Protein AF-A0AAP5MBE0-F1 (afdb_monomer_lite)

Radius of gyration: 11.66 Å; chains: 1; bounding box: 34×23×23 Å

Foldseek 3Di:
DDPPVPFPFAWDAPVPQDAQAWKWKAAPVRDIFIWGFHDDDPQWTWTAGPVRDIDIDGVVGRRRMIIGHGDD

Sequence (72 aa):
MIEFNTLKGESVSQHELRGGVTYRVQFLNGFEMLVKFTGFQGSRYNFLTEAGREFSIADTSIQYLKFYKIAS

Structure (mmCIF, N/CA/C/O backbone):
data_AF-A0AAP5MBE0-F1
#
_entry.id   AF-A0AAP5MBE0-F1
#
loop_
_atom_site.group_PDB
_atom_site.id
_atom_site.type_symbol
_atom_site.label_atom_id
_atom_site.label_alt_id
_atom_site.label_comp_id
_atom_site.label_asym_id
_atom_site.label_entity_id
_atom_site.label_seq_id
_atom_site.pdbx_PDB_ins_code
_atom_site.Cartn_x
_atom_site.Cartn_y
_atom_site.Cartn_z
_atom_site.occupancy
_atom_site.B_iso_or_equiv
_atom_site.auth_seq_id
_atom_site.auth_comp_id
_atom_site.auth_asym_id
_atom_site.auth_atom_id
_atom_site.pdbx_P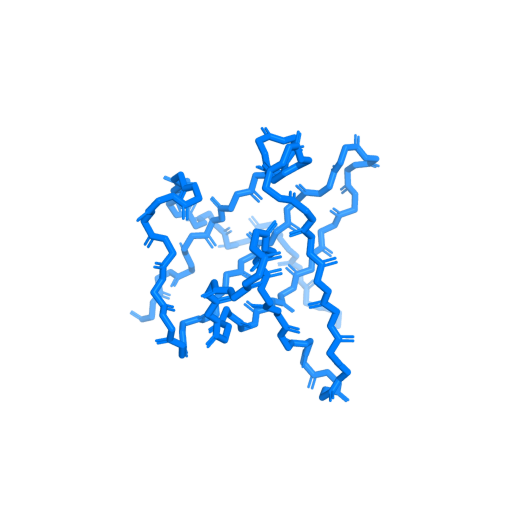DB_model_num
ATOM 1 N N . MET A 1 1 ? -20.574 -14.454 1.704 1.00 42.22 1 MET A N 1
ATOM 2 C CA . MET A 1 1 ? -19.870 -14.151 0.443 1.00 42.22 1 MET A CA 1
ATOM 3 C C . MET A 1 1 ? -20.087 -12.666 0.211 1.00 42.22 1 MET A C 1
ATOM 5 O O . MET A 1 1 ? -21.225 -12.283 -0.003 1.00 42.22 1 MET A O 1
ATOM 9 N N . ILE A 1 2 ? -19.080 -11.823 0.448 1.00 45.22 2 ILE A N 1
ATOM 10 C CA . ILE A 1 2 ? -19.225 -10.376 0.233 1.00 45.22 2 ILE A CA 1
ATOM 11 C C . ILE A 1 2 ? -19.072 -10.155 -1.271 1.00 45.22 2 ILE A C 1
ATOM 13 O O . ILE A 1 2 ? -18.044 -10.508 -1.845 1.00 45.22 2 ILE A O 1
ATOM 17 N N . GLU A 1 3 ? -20.120 -9.656 -1.919 1.00 42.62 3 GLU A N 1
ATOM 18 C CA . GLU A 1 3 ? -20.079 -9.307 -3.334 1.00 42.62 3 GLU A CA 1
ATOM 19 C C . GLU A 1 3 ? -19.176 -8.081 -3.514 1.00 42.62 3 GLU A C 1
ATOM 21 O O . GLU A 1 3 ? -19.531 -6.964 -3.151 1.00 42.62 3 GLU A O 1
ATOM 26 N N . PHE A 1 4 ? -17.992 -8.276 -4.096 1.00 49.00 4 PHE A N 1
ATOM 27 C CA . PHE A 1 4 ? -17.037 -7.199 -4.396 1.00 49.00 4 PHE A CA 1
ATOM 28 C C . PHE A 1 4 ? -17.560 -6.177 -5.432 1.00 49.00 4 PHE A C 1
ATOM 30 O O . PHE A 1 4 ? -16.911 -5.164 -5.686 1.00 49.00 4 PHE A O 1
ATOM 37 N N . ASN A 1 5 ? -18.746 -6.409 -6.009 1.00 46.72 5 ASN A N 1
ATOM 38 C CA . ASN A 1 5 ? -19.349 -5.571 -7.047 1.00 46.72 5 ASN A CA 1
ATOM 39 C C . ASN A 1 5 ? -19.920 -4.230 -6.545 1.00 46.72 5 ASN A C 1
ATOM 41 O O . ASN A 1 5 ? -20.216 -3.365 -7.369 1.00 46.72 5 ASN A O 1
ATOM 45 N N . THR A 1 6 ? -20.052 -4.014 -5.233 1.00 47.84 6 THR A N 1
ATOM 46 C CA . THR A 1 6 ? -20.684 -2.801 -4.671 1.00 47.84 6 THR A CA 1
ATOM 47 C C . THR A 1 6 ? -19.723 -1.772 -4.073 1.00 47.84 6 THR A C 1
ATOM 49 O O . THR A 1 6 ? -20.153 -0.661 -3.772 1.00 47.84 6 THR A O 1
ATOM 52 N N . LEU A 1 7 ? -18.420 -2.050 -3.970 1.00 55.81 7 LEU A N 1
ATOM 53 C CA . LEU A 1 7 ? -17.444 -1.084 -3.446 1.00 55.81 7 LEU A CA 1
ATOM 54 C C . LEU A 1 7 ? -16.674 -0.408 -4.591 1.00 55.81 7 LEU A C 1
ATOM 56 O O . LEU A 1 7 ? -15.498 -0.687 -4.832 1.00 55.81 7 LEU A O 1
ATOM 60 N N . LYS A 1 8 ? -17.337 0.510 -5.310 1.00 62.91 8 LYS A N 1
ATOM 61 C CA . LYS A 1 8 ? -16.659 1.480 -6.191 1.00 62.91 8 LYS A CA 1
ATOM 62 C C . LYS A 1 8 ? -15.882 2.481 -5.326 1.00 62.91 8 LYS A C 1
ATOM 64 O O . LYS A 1 8 ? -16.345 3.588 -5.086 1.00 62.91 8 LYS A O 1
ATOM 69 N N . GLY A 1 9 ? -14.732 2.060 -4.807 1.00 70.12 9 GLY A N 1
ATOM 70 C CA . GLY A 1 9 ? -13.802 2.957 -4.128 1.00 70.12 9 GLY A CA 1
ATOM 71 C C . GLY A 1 9 ? -13.173 3.947 -5.110 1.00 70.12 9 GLY A C 1
ATOM 72 O O . GLY A 1 9 ? -12.986 3.628 -6.287 1.00 70.12 9 GLY A O 1
ATOM 73 N N . GLU A 1 10 ? -12.841 5.139 -4.627 1.00 85.69 10 GLU A N 1
ATOM 74 C CA . GLU A 1 10 ? -12.107 6.139 -5.401 1.00 85.69 10 GLU A CA 1
ATOM 75 C C . GLU A 1 10 ? -10.686 5.627 -5.662 1.00 85.69 10 GLU A C 1
ATOM 77 O O . GLU A 1 10 ? -10.003 5.193 -4.731 1.00 85.69 10 GLU A O 1
ATOM 82 N N . SER A 1 11 ? -10.252 5.623 -6.925 1.00 91.44 11 SER A N 1
ATOM 83 C CA . SER A 1 11 ? -8.884 5.230 -7.270 1.00 91.44 11 SER A CA 1
ATOM 84 C C . SER A 1 11 ? -7.909 6.262 -6.716 1.00 91.44 11 SER A C 1
ATOM 86 O O . SER A 1 11 ? -8.078 7.450 -6.964 1.00 91.44 11 SER A O 1
ATOM 88 N N . VAL A 1 12 ? -6.868 5.803 -6.028 1.00 93.88 12 VAL A N 1
ATOM 89 C CA . VAL A 1 12 ? -5.819 6.660 -5.461 1.00 93.88 12 VAL A CA 1
ATOM 90 C C . VAL A 1 12 ? -4.442 6.180 -5.907 1.00 93.88 12 VAL A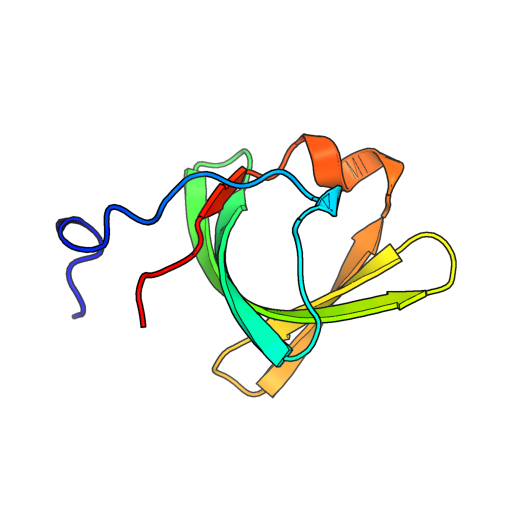 C 1
ATOM 92 O O . VAL A 1 12 ? -4.239 4.991 -6.167 1.00 93.88 12 VAL A O 1
ATOM 95 N N . SER A 1 13 ? -3.483 7.096 -5.999 1.00 93.94 13 SER A N 1
ATOM 96 C CA . SER A 1 13 ? -2.078 6.757 -6.236 1.00 93.94 13 SER A CA 1
ATOM 97 C C . SER A 1 13 ? -1.395 6.242 -4.964 1.00 93.94 13 SER A C 1
ATOM 99 O O . SER A 1 13 ? -1.846 6.483 -3.841 1.00 93.94 13 SER A O 1
ATOM 101 N N . GLN A 1 14 ? -0.246 5.577 -5.113 1.00 92.62 14 GLN A N 1
ATOM 102 C CA . GLN A 1 14 ? 0.553 5.112 -3.973 1.00 92.62 14 GLN A CA 1
ATOM 103 C C . GLN A 1 14 ? 1.004 6.250 -3.037 1.00 92.62 14 GLN A C 1
ATOM 105 O O . GLN A 1 14 ? 1.167 6.040 -1.836 1.00 92.62 14 GLN A O 1
ATOM 110 N N . HIS A 1 15 ? 1.172 7.471 -3.556 1.00 93.00 15 HIS A N 1
ATOM 111 C CA . HIS A 1 15 ? 1.595 8.642 -2.776 1.00 93.00 15 HIS A CA 1
ATOM 112 C C . HIS A 1 15 ? 0.464 9.208 -1.898 1.00 93.00 15 HIS A C 1
ATOM 114 O O . HIS A 1 15 ? 0.690 9.971 -0.952 1.00 93.00 15 HIS A O 1
ATOM 120 N N . GLU A 1 16 ? -0.772 8.806 -2.178 1.00 95.25 16 GLU A N 1
ATOM 121 C CA . GLU A 1 16 ? -1.964 9.188 -1.425 1.00 95.25 16 GLU A CA 1
ATOM 122 C C . GLU A 1 16 ? -2.311 8.182 -0.324 1.00 95.25 16 GLU A C 1
ATOM 124 O O . GLU A 1 16 ? -3.242 8.409 0.451 1.00 95.25 16 GLU A O 1
ATOM 129 N N . LEU A 1 17 ? -1.541 7.096 -0.197 1.00 95.38 17 LEU A N 1
ATOM 130 C CA . LEU A 1 17 ? -1.710 6.145 0.891 1.00 95.38 17 LEU A CA 1
ATOM 131 C C . LEU A 1 17 ? -1.454 6.829 2.243 1.00 95.38 17 LEU A C 1
ATOM 133 O O . LEU A 1 17 ? -0.523 7.625 2.417 1.00 95.38 17 LEU A O 1
ATOM 137 N N . ARG A 1 18 ? -2.322 6.544 3.215 1.00 95.88 18 ARG A N 1
ATOM 138 C CA . ARG A 1 18 ? -2.278 7.104 4.570 1.00 95.88 18 ARG A CA 1
ATOM 139 C C . ARG A 1 18 ? -2.233 5.978 5.587 1.00 95.88 18 ARG A C 1
ATOM 141 O O . ARG A 1 18 ? -3.023 5.037 5.521 1.00 95.88 18 ARG A O 1
ATOM 148 N N . GLY A 1 19 ? -1.269 6.065 6.501 1.00 96.38 19 GLY A N 1
ATOM 149 C CA . GLY A 1 19 ? -1.090 5.071 7.552 1.00 96.38 19 GLY A CA 1
ATOM 150 C C . GLY A 1 19 ? -2.378 4.906 8.351 1.00 96.38 19 GLY A C 1
ATOM 151 O O . GLY A 1 19 ? -3.027 5.886 8.709 1.00 96.38 19 GLY A O 1
ATOM 152 N N . GLY A 1 20 ? -2.769 3.663 8.598 1.00 94.06 20 GLY A N 1
ATOM 153 C CA . GLY A 1 20 ? -3.988 3.354 9.332 1.00 94.06 20 GLY A CA 1
ATOM 154 C C . GLY A 1 20 ? -5.237 3.160 8.469 1.00 94.06 20 GLY A C 1
ATOM 155 O O . GLY A 1 20 ? -6.217 2.622 8.980 1.00 94.06 20 GLY A O 1
ATOM 156 N N . VAL A 1 21 ? -5.207 3.542 7.189 1.00 94.31 21 VAL A N 1
ATOM 157 C CA . VAL A 1 21 ? -6.366 3.462 6.287 1.00 94.31 21 VAL A CA 1
ATOM 158 C C . VAL A 1 21 ? -6.400 2.121 5.556 1.00 94.31 21 VAL A C 1
ATOM 160 O O . VAL A 1 21 ? -5.366 1.615 5.110 1.00 94.31 21 VAL A O 1
ATOM 163 N N . THR A 1 22 ? -7.601 1.553 5.431 1.00 94.44 22 THR A N 1
ATOM 164 C CA . THR A 1 22 ? -7.861 0.342 4.645 1.00 94.44 22 THR A CA 1
ATOM 165 C C . THR A 1 22 ? -8.158 0.698 3.193 1.00 94.44 22 THR A C 1
ATOM 167 O O . THR A 1 22 ? -9.003 1.542 2.901 1.00 94.44 22 THR A O 1
ATOM 170 N N . TYR A 1 23 ? -7.476 0.014 2.284 1.00 95.19 23 TYR A N 1
ATOM 171 C CA . TYR A 1 23 ? -7.625 0.139 0.844 1.00 95.19 23 TYR A CA 1
ATOM 172 C C . TYR A 1 23 ? -8.002 -1.211 0.253 1.00 95.19 23 TYR A C 1
ATOM 174 O O . TYR A 1 23 ? -7.549 -2.258 0.721 1.00 95.19 23 TYR A O 1
ATOM 182 N N . ARG A 1 24 ? -8.777 -1.182 -0.829 1.00 95.00 24 ARG A N 1
ATOM 183 C CA . ARG A 1 24 ? -8.849 -2.322 -1.739 1.00 95.00 24 ARG A CA 1
ATOM 184 C C . ARG A 1 24 ? -7.681 -2.228 -2.708 1.00 95.00 24 ARG A C 1
ATOM 186 O O . ARG A 1 24 ? -7.499 -1.196 -3.352 1.00 95.00 24 ARG A O 1
ATOM 193 N N . VAL A 1 25 ? -6.915 -3.302 -2.820 1.00 95.31 25 VAL A N 1
ATOM 194 C CA . VAL A 1 25 ? -5.762 -3.403 -3.715 1.00 95.31 25 VAL A CA 1
ATOM 195 C C . VAL A 1 25 ? -6.057 -4.426 -4.792 1.00 95.31 25 VAL A C 1
ATOM 197 O O . VAL A 1 25 ? -6.425 -5.549 -4.464 1.00 95.31 25 VAL A O 1
ATOM 200 N N . GLN A 1 26 ? -5.878 -4.040 -6.055 1.00 95.25 26 GLN A N 1
ATOM 201 C CA . GLN A 1 26 ? -5.932 -4.935 -7.210 1.00 95.25 26 GLN A CA 1
ATOM 202 C C . GLN A 1 26 ? -4.511 -5.204 -7.718 1.00 95.25 26 GLN A C 1
ATOM 204 O O . GLN A 1 26 ? -3.763 -4.272 -8.031 1.00 95.25 26 GLN A O 1
ATOM 209 N N . PHE A 1 27 ? -4.156 -6.483 -7.810 1.00 93.38 27 PHE A N 1
ATOM 210 C CA . PHE A 1 27 ? -2.887 -6.972 -8.347 1.00 93.38 27 PHE A CA 1
ATOM 211 C C . PHE A 1 27 ? -2.969 -7.194 -9.865 1.00 93.38 27 PHE A C 1
ATOM 213 O O . PHE A 1 27 ? -4.052 -7.270 -10.444 1.00 93.38 27 PHE A O 1
ATOM 220 N N . LEU A 1 28 ? -1.813 -7.356 -10.518 1.00 90.88 28 LEU A N 1
ATOM 221 C CA . LEU A 1 28 ? -1.712 -7.554 -11.974 1.00 90.88 28 LEU A CA 1
ATOM 222 C C . LEU A 1 28 ? -2.498 -8.763 -12.504 1.00 90.88 28 LEU A C 1
ATOM 224 O O . LEU A 1 28 ? -2.978 -8.736 -13.631 1.00 90.88 28 LEU A O 1
ATOM 228 N N . ASN A 1 29 ? -2.639 -9.816 -11.699 1.00 91.69 29 ASN A N 1
ATOM 229 C CA . ASN A 1 29 ? -3.417 -11.007 -12.048 1.00 91.69 29 ASN A CA 1
ATOM 230 C C . ASN A 1 29 ? -4.935 -10.824 -11.845 1.00 91.69 29 ASN A C 1
ATOM 232 O O . ASN A 1 29 ? -5.678 -11.796 -11.944 1.00 91.69 29 ASN A O 1
ATOM 236 N N . GLY A 1 30 ? -5.391 -9.614 -11.513 1.00 90.56 30 GLY A N 1
ATOM 237 C CA . GLY A 1 30 ? -6.791 -9.311 -11.222 1.00 90.56 30 GLY A CA 1
ATOM 238 C C . GLY A 1 30 ? -7.252 -9.740 -9.829 1.00 90.56 30 GLY A C 1
ATOM 239 O O . GLY A 1 30 ? -8.405 -9.500 -9.487 1.00 90.56 30 GLY A O 1
ATOM 240 N N . PHE A 1 31 ? -6.383 -10.343 -9.009 1.00 93.00 31 PHE A N 1
ATOM 241 C CA . PHE A 1 31 ? -6.706 -10.630 -7.613 1.00 93.00 31 PHE A CA 1
ATOM 242 C C . PHE A 1 31 ? -6.913 -9.322 -6.845 1.00 93.00 31 PHE A C 1
ATOM 244 O O . PHE A 1 31 ? -6.139 -8.376 -7.004 1.00 93.00 31 PHE A O 1
ATOM 251 N N . GLU A 1 32 ? -7.938 -9.281 -5.997 1.00 93.44 32 GLU A N 1
ATOM 252 C CA . GLU A 1 32 ? -8.254 -8.129 -5.156 1.00 93.44 32 GLU A CA 1
ATOM 253 C C . GLU A 1 32 ? -8.291 -8.525 -3.684 1.00 93.44 32 GLU A C 1
ATOM 255 O O . GLU A 1 32 ? -8.740 -9.616 -3.333 1.00 93.44 32 GLU A O 1
ATOM 260 N N . MET A 1 33 ? -7.853 -7.623 -2.807 1.00 94.06 33 MET A N 1
ATOM 261 C CA . MET A 1 33 ? -7.992 -7.812 -1.363 1.00 94.06 33 MET A CA 1
ATOM 262 C C . MET A 1 33 ? -8.048 -6.493 -0.596 1.00 94.06 33 MET A C 1
ATOM 264 O O . MET A 1 33 ? -7.591 -5.455 -1.077 1.00 94.06 33 MET A O 1
ATOM 268 N N . LEU A 1 34 ? -8.578 -6.557 0.626 1.00 95.06 34 LEU A N 1
ATOM 269 C CA . LEU A 1 34 ? -8.575 -5.455 1.580 1.00 95.06 34 LEU A CA 1
ATOM 270 C C . LEU A 1 34 ? -7.310 -5.487 2.431 1.00 95.06 34 LEU A C 1
ATOM 272 O O . LEU A 1 34 ? -6.956 -6.517 3.010 1.00 95.06 34 LEU A O 1
ATOM 276 N N . VAL A 1 35 ? -6.624 -4.349 2.504 1.00 95.81 35 VAL A N 1
ATOM 277 C CA . VAL A 1 35 ? -5.395 -4.201 3.286 1.00 95.81 35 VAL A CA 1
ATOM 278 C C . VAL A 1 35 ? -5.322 -2.838 3.945 1.00 95.81 35 VAL A C 1
ATOM 280 O O . VAL A 1 35 ? -5.660 -1.819 3.349 1.00 95.81 35 VAL A O 1
ATOM 283 N N . LYS A 1 36 ? -4.829 -2.805 5.177 1.00 96.94 36 LYS A N 1
ATOM 284 C CA . LYS A 1 36 ? -4.506 -1.578 5.895 1.00 96.94 36 LYS A CA 1
ATOM 285 C C . LYS A 1 36 ? -3.079 -1.167 5.563 1.00 96.94 36 LYS A C 1
ATOM 287 O O . LYS A 1 36 ? -2.154 -1.943 5.792 1.00 96.94 36 LYS A O 1
ATOM 292 N N . PHE A 1 37 ? -2.884 0.040 5.044 1.00 97.62 37 PHE A N 1
ATOM 293 C CA . PHE A 1 37 ? -1.538 0.573 4.840 1.00 97.62 37 PHE A CA 1
ATOM 294 C C . PHE A 1 37 ? -0.924 0.951 6.192 1.00 97.62 37 PHE A C 1
ATOM 296 O O . PHE A 1 37 ? -1.530 1.692 6.970 1.00 97.62 37 PHE A O 1
ATOM 303 N N . THR A 1 38 ? 0.267 0.434 6.493 1.00 97.69 38 THR A N 1
ATOM 304 C CA . THR A 1 38 ? 0.944 0.662 7.782 1.00 97.69 38 THR A CA 1
ATOM 305 C C . THR A 1 38 ? 2.093 1.660 7.678 1.00 97.69 38 THR A C 1
ATOM 307 O O . THR A 1 38 ? 2.425 2.292 8.677 1.00 97.69 38 THR A O 1
ATOM 310 N N . GLY A 1 39 ? 2.642 1.884 6.480 1.00 97.69 39 GLY A N 1
ATOM 311 C CA . GLY A 1 39 ? 3.628 2.937 6.230 1.00 97.69 39 GLY A CA 1
ATOM 312 C C . GLY A 1 39 ? 4.652 2.585 5.155 1.00 97.69 39 GLY A C 1
ATOM 313 O O . GLY A 1 39 ? 4.677 1.472 4.629 1.00 97.69 39 GLY A O 1
ATOM 314 N N . PHE A 1 40 ? 5.522 3.545 4.844 1.00 97.44 4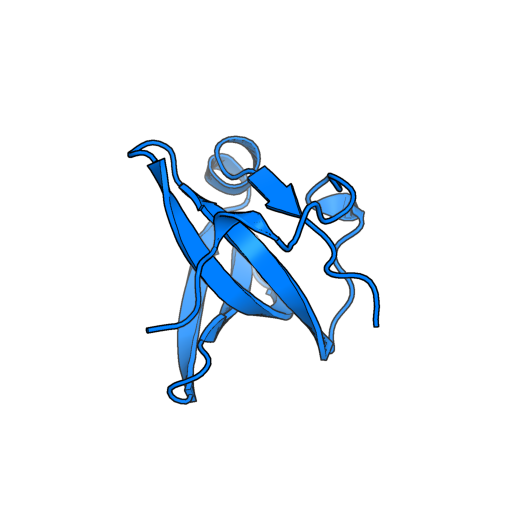0 PHE A N 1
ATOM 315 C CA . PHE A 1 40 ? 6.649 3.374 3.927 1.00 97.44 40 PHE A CA 1
ATOM 316 C C . PHE A 1 40 ? 7.966 3.350 4.712 1.00 97.44 40 PHE A C 1
ATOM 318 O O . PHE A 1 40 ? 8.265 4.294 5.441 1.00 97.44 40 PHE A O 1
ATOM 325 N N . GLN A 1 41 ? 8.748 2.278 4.579 1.00 96.75 41 GLN A N 1
ATOM 326 C CA . GLN A 1 41 ? 10.031 2.113 5.270 1.00 96.75 41 GLN A CA 1
ATOM 327 C C . GLN A 1 41 ? 11.005 1.326 4.391 1.00 96.75 41 GLN A C 1
ATOM 329 O O . GLN A 1 41 ? 10.629 0.317 3.800 1.00 96.75 41 GLN A O 1
ATOM 334 N N . GLY A 1 42 ? 12.261 1.778 4.310 1.00 94.44 42 GLY A N 1
ATOM 335 C CA . GLY A 1 42 ? 13.320 1.055 3.594 1.00 94.44 42 GLY A CA 1
ATOM 336 C C . GLY A 1 42 ? 12.994 0.780 2.121 1.00 94.44 42 GLY A C 1
ATOM 337 O O . GLY A 1 42 ? 13.244 -0.321 1.640 1.00 94.44 42 GLY A O 1
ATOM 338 N N . SER A 1 43 ? 12.389 1.749 1.426 1.00 96.25 43 SER A N 1
ATOM 339 C CA . SER A 1 43 ? 11.939 1.625 0.028 1.00 96.25 43 SER A CA 1
ATOM 340 C C . SER A 1 43 ? 10.832 0.590 -0.203 1.00 96.25 43 SER A C 1
ATOM 342 O O . SER A 1 43 ? 10.720 0.005 -1.286 1.00 96.25 43 SER A O 1
ATOM 344 N N . ARG A 1 44 ? 10.007 0.340 0.819 1.00 97.88 44 ARG A N 1
ATOM 345 C CA . ARG A 1 44 ? 8.890 -0.605 0.758 1.00 97.88 44 ARG A CA 1
ATOM 346 C C . ARG A 1 44 ? 7.627 -0.013 1.365 1.00 97.88 44 ARG A C 1
ATOM 348 O O . ARG A 1 44 ? 7.677 0.635 2.408 1.00 97.88 44 ARG A O 1
ATOM 355 N N . TYR A 1 45 ? 6.498 -0.293 0.728 1.00 98.25 45 TYR A N 1
ATOM 356 C CA . TYR A 1 45 ? 5.159 -0.028 1.245 1.00 98.25 45 TYR A CA 1
ATOM 357 C C . TYR A 1 45 ? 4.707 -1.240 2.048 1.00 98.25 45 TYR A C 1
ATOM 359 O O . TYR A 1 45 ? 4.733 -2.359 1.534 1.00 98.25 45 TYR A O 1
ATOM 367 N N . ASN A 1 46 ? 4.309 -1.020 3.295 1.00 98.19 46 ASN A N 1
ATOM 368 C CA . ASN A 1 46 ? 3.929 -2.070 4.230 1.00 98.19 46 ASN A CA 1
ATOM 369 C C . ASN A 1 46 ? 2.413 -2.102 4.412 1.00 98.19 46 ASN A C 1
ATOM 371 O O . ASN A 1 46 ? 1.751 -1.061 4.487 1.00 98.19 46 ASN A O 1
ATOM 375 N N . PHE A 1 47 ? 1.872 -3.314 4.482 1.00 97.88 47 PHE A N 1
ATOM 376 C CA . PHE A 1 47 ? 0.443 -3.564 4.524 1.00 97.88 47 PHE A CA 1
ATOM 377 C C . PHE A 1 47 ? 0.112 -4.667 5.525 1.00 97.88 47 PHE A C 1
ATOM 379 O O . PHE A 1 47 ? 0.860 -5.633 5.680 1.00 97.88 47 PHE A O 1
ATOM 386 N N . LEU A 1 48 ? -1.050 -4.538 6.157 1.00 97.88 48 LEU A N 1
ATOM 387 C CA . LEU A 1 48 ? -1.641 -5.537 7.036 1.00 97.88 48 LEU A CA 1
ATOM 388 C C . LEU A 1 48 ? -2.939 -6.051 6.408 1.00 97.88 48 LEU A C 1
ATOM 390 O O . LEU A 1 48 ? -3.827 -5.272 6.065 1.00 97.88 48 LEU A O 1
ATOM 394 N N . THR A 1 49 ? -3.047 -7.362 6.247 1.00 95.88 49 THR A N 1
ATOM 395 C CA . THR A 1 49 ? -4.271 -8.025 5.771 1.00 95.88 49 THR A CA 1
ATOM 396 C C . THR A 1 49 ? -5.344 -8.068 6.860 1.00 95.88 49 THR A C 1
ATOM 398 O O . THR A 1 49 ? -5.037 -7.951 8.045 1.00 95.88 49 THR A O 1
ATOM 401 N N . GLU A 1 50 ? -6.601 -8.323 6.486 1.00 91.69 50 GLU A N 1
ATOM 402 C CA . GLU A 1 50 ? -7.693 -8.519 7.459 1.00 91.69 50 GLU A CA 1
ATOM 403 C C . GLU A 1 50 ? -7.433 -9.680 8.433 1.00 91.69 50 GLU A C 1
ATOM 405 O O . GLU A 1 50 ? -7.841 -9.630 9.588 1.00 91.69 50 GLU A O 1
ATOM 410 N N . ALA A 1 51 ? -6.687 -10.699 7.996 1.00 94.19 51 ALA A N 1
ATOM 411 C CA . ALA A 1 51 ? -6.274 -11.828 8.830 1.00 94.19 51 ALA A CA 1
ATOM 412 C C . ALA A 1 51 ? -5.074 -11.513 9.749 1.00 94.19 51 ALA A C 1
ATOM 414 O O . ALA A 1 51 ? -4.524 -12.423 10.367 1.00 94.19 51 ALA A O 1
ATOM 415 N N . GLY A 1 52 ? -4.612 -10.258 9.800 1.00 95.19 52 GLY A N 1
ATOM 416 C CA . GLY A 1 52 ? -3.487 -9.831 10.635 1.00 95.19 52 GLY A CA 1
ATOM 417 C C . GLY A 1 52 ? -2.106 -10.236 10.109 1.00 95.19 52 GLY A C 1
ATOM 418 O O . GLY A 1 52 ? -1.121 -10.112 10.827 1.00 95.19 52 GLY A O 1
ATOM 419 N N . ARG A 1 53 ? -2.004 -10.723 8.866 1.00 97.06 53 ARG A N 1
ATOM 420 C CA . ARG A 1 53 ? -0.709 -11.024 8.230 1.00 97.06 53 ARG A CA 1
ATOM 421 C C . ARG A 1 53 ? -0.117 -9.775 7.598 1.00 97.06 53 ARG A C 1
ATOM 423 O O . ARG A 1 53 ? -0.835 -9.062 6.895 1.00 97.06 53 ARG A O 1
ATOM 430 N N . GLU A 1 54 ? 1.175 -9.566 7.799 1.00 97.25 54 GLU A N 1
ATOM 431 C CA . GLU A 1 54 ? 1.928 -8.470 7.193 1.00 97.25 54 GLU A CA 1
ATOM 432 C C . GLU A 1 54 ? 2.558 -8.886 5.864 1.00 97.25 54 GLU A C 1
ATOM 434 O O . GLU A 1 54 ? 3.003 -10.022 5.687 1.00 97.25 54 GLU A O 1
ATOM 439 N N . PHE A 1 55 ? 2.622 -7.944 4.929 1.00 96.75 55 PHE A N 1
ATOM 440 C CA . PHE A 1 55 ? 3.441 -8.064 3.730 1.00 96.75 55 PHE A CA 1
ATOM 441 C C . PHE A 1 55 ? 3.919 -6.687 3.276 1.00 96.75 55 PHE A C 1
ATOM 443 O O . PHE A 1 55 ? 3.428 -5.648 3.720 1.00 96.75 55 PHE A O 1
ATOM 450 N N . SER A 1 56 ? 4.891 -6.680 2.369 1.00 97.38 56 SER A N 1
ATOM 451 C CA . SER A 1 56 ? 5.449 -5.443 1.838 1.00 97.38 56 SER A CA 1
ATOM 452 C C . SER A 1 56 ? 5.702 -5.527 0.342 1.00 97.38 56 SER A C 1
ATOM 454 O O . SER A 1 56 ? 6.065 -6.581 -0.182 1.00 97.38 56 SER A O 1
ATOM 456 N N . ILE A 1 57 ? 5.548 -4.394 -0.334 1.00 97.38 57 ILE A N 1
ATOM 457 C CA . ILE A 1 57 ? 5.769 -4.234 -1.771 1.00 97.38 57 ILE A CA 1
ATOM 458 C C . ILE A 1 57 ? 6.909 -3.238 -1.971 1.00 97.38 57 ILE A C 1
ATOM 460 O O . ILE A 1 57 ? 6.926 -2.176 -1.351 1.00 97.38 57 ILE A O 1
ATOM 464 N N . ALA A 1 58 ? 7.881 -3.589 -2.812 1.00 97.62 58 ALA A N 1
ATOM 465 C CA . ALA A 1 58 ? 8.980 -2.689 -3.151 1.00 97.62 58 ALA A CA 1
ATOM 466 C C . ALA A 1 58 ? 8.463 -1.456 -3.907 1.00 97.62 58 ALA A C 1
ATOM 468 O O . ALA A 1 58 ? 7.544 -1.574 -4.716 1.00 97.62 58 ALA A O 1
ATOM 469 N N . ASP A 1 59 ? 9.089 -0.299 -3.694 1.00 96.06 59 ASP A N 1
ATOM 470 C CA . ASP A 1 59 ? 8.727 0.958 -4.365 1.00 96.06 59 ASP A CA 1
ATOM 471 C C . ASP A 1 59 ? 8.722 0.829 -5.896 1.00 96.06 59 ASP A C 1
ATOM 473 O O . ASP A 1 59 ? 7.779 1.235 -6.562 1.00 96.06 59 ASP A O 1
ATOM 477 N N . THR A 1 60 ? 9.685 0.102 -6.462 1.00 95.88 60 THR A N 1
ATOM 478 C CA . THR A 1 60 ? 9.754 -0.167 -7.911 1.00 95.88 60 THR A CA 1
ATOM 479 C C . THR A 1 60 ? 8.599 -1.014 -8.450 1.00 95.88 60 THR A C 1
ATOM 481 O O . THR A 1 60 ? 8.378 -1.066 -9.658 1.00 95.88 60 THR A O 1
ATOM 484 N N . SER A 1 61 ? 7.878 -1.717 -7.574 1.00 96.00 61 SER A N 1
ATOM 485 C CA . SER A 1 61 ? 6.775 -2.610 -7.937 1.00 96.00 61 SER A CA 1
ATOM 486 C C . SER A 1 61 ? 5.401 -2.036 -7.592 1.00 96.00 61 SER A C 1
ATOM 488 O O . SER A 1 61 ? 4.400 -2.509 -8.124 1.00 96.00 61 SER A O 1
ATOM 490 N N . ILE A 1 62 ? 5.331 -1.022 -6.722 1.00 95.75 62 ILE A N 1
ATOM 491 C CA . ILE A 1 62 ? 4.061 -0.482 -6.217 1.00 95.75 62 ILE A CA 1
ATOM 492 C C . ILE A 1 62 ? 3.202 0.120 -7.334 1.00 95.75 62 ILE A C 1
ATOM 494 O O . ILE A 1 62 ? 1.981 0.020 -7.289 1.00 95.75 62 ILE A O 1
ATOM 498 N N . GLN A 1 63 ? 3.847 0.676 -8.365 1.00 93.56 63 GLN A N 1
ATOM 499 C CA . GLN A 1 63 ? 3.200 1.300 -9.521 1.00 93.56 63 GLN A CA 1
ATOM 500 C C . GLN A 1 63 ? 2.352 0.326 -10.355 1.00 93.56 63 GLN A C 1
ATOM 502 O O . GLN A 1 63 ? 1.529 0.755 -11.158 1.00 93.56 63 GLN A O 1
ATOM 507 N N . TYR A 1 64 ? 2.555 -0.984 -10.184 1.00 94.50 64 TYR A N 1
ATOM 508 C CA . TYR A 1 64 ? 1.796 -2.021 -10.883 1.00 94.50 64 TYR A CA 1
ATOM 509 C C . TYR A 1 64 ? 0.531 -2.458 -10.132 1.00 94.50 64 TYR A C 1
ATOM 511 O O . TYR A 1 64 ? -0.220 -3.296 -10.631 1.00 94.50 64 TYR A O 1
ATOM 519 N N . LEU A 1 65 ? 0.302 -1.930 -8.928 1.00 95.19 65 LEU A N 1
ATOM 520 C CA . LEU A 1 65 ? -0.886 -2.195 -8.126 1.00 95.19 65 LEU A CA 1
ATOM 521 C C . LEU A 1 65 ? -1.859 -1.024 -8.269 1.00 95.19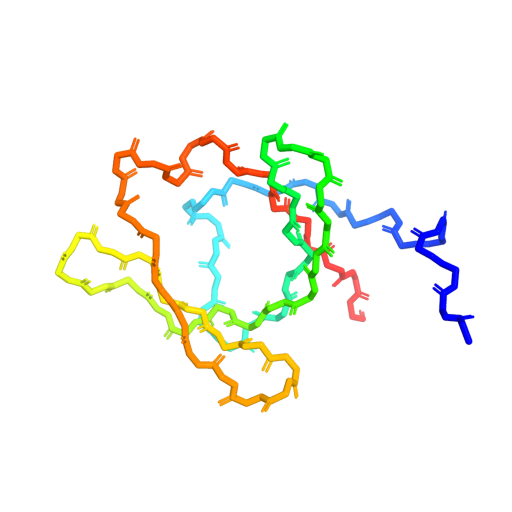 65 LEU A C 1
ATOM 523 O O . LEU A 1 65 ? -1.447 0.131 -8.367 1.00 95.19 65 LEU A O 1
ATOM 527 N N . LYS A 1 66 ? -3.161 -1.315 -8.237 1.00 95.75 66 LYS A N 1
ATOM 528 C CA . LYS A 1 66 ? -4.193 -0.272 -8.162 1.00 95.75 66 LYS A CA 1
ATOM 529 C C . LYS A 1 66 ? -4.773 -0.222 -6.762 1.00 95.75 66 LYS A C 1
ATOM 531 O O . LYS A 1 66 ? -5.139 -1.261 -6.211 1.00 95.75 66 LYS A O 1
ATOM 536 N N . PHE A 1 67 ? -4.892 0.982 -6.219 1.00 95.62 67 PHE A N 1
ATOM 537 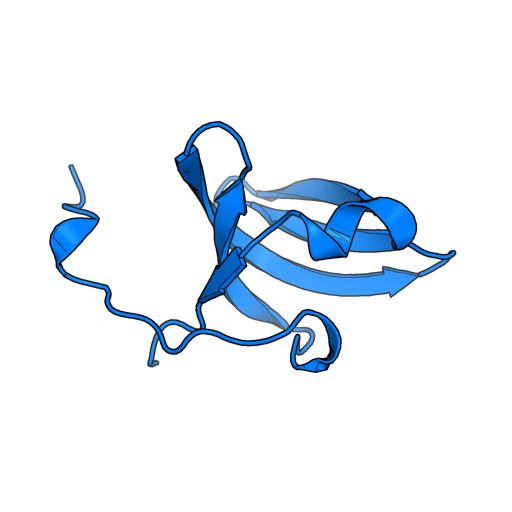C CA . PHE A 1 67 ? -5.423 1.227 -4.886 1.00 95.62 67 PHE A CA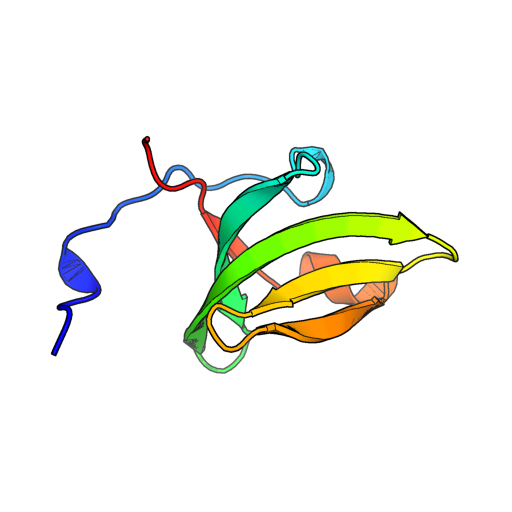 1
ATOM 538 C C . PHE A 1 67 ? -6.760 1.944 -4.998 1.00 95.62 67 PHE A C 1
ATOM 540 O O . PHE A 1 67 ? -6.897 2.911 -5.743 1.00 95.62 67 PHE A O 1
ATOM 547 N N . TYR A 1 68 ? -7.738 1.482 -4.229 1.00 94.56 68 TYR A N 1
ATOM 548 C CA . TYR A 1 68 ? -9.042 2.114 -4.126 1.00 94.56 68 TYR A CA 1
ATOM 549 C C . TYR A 1 68 ? -9.313 2.436 -2.665 1.00 94.56 68 TYR A C 1
ATOM 551 O O . TYR A 1 68 ? -9.322 1.542 -1.810 1.00 94.56 68 TYR A O 1
ATOM 559 N N . LYS A 1 69 ? -9.541 3.715 -2.375 1.00 90.19 69 LYS A N 1
ATOM 560 C CA . LYS A 1 69 ? -10.023 4.152 -1.073 1.00 90.19 69 LYS A CA 1
ATOM 561 C C . LYS A 1 69 ? -11.496 3.785 -0.974 1.00 90.19 69 LYS A C 1
ATOM 563 O O . LYS A 1 69 ? -12.315 4.216 -1.784 1.00 90.19 69 LYS A O 1
ATOM 568 N N . ILE A 1 70 ? -11.825 2.960 0.007 1.00 82.88 70 ILE A N 1
ATOM 569 C CA . ILE A 1 70 ? -13.210 2.601 0.288 1.00 82.88 70 ILE A CA 1
ATOM 570 C C . ILE A 1 70 ? -13.770 3.754 1.110 1.00 82.88 70 ILE A C 1
ATOM 572 O O . ILE A 1 70 ? -13.172 4.122 2.121 1.00 82.88 70 ILE A O 1
ATOM 576 N N . ALA A 1 71 ? -14.840 4.387 0.628 1.00 63.19 71 ALA A N 1
ATOM 577 C CA . ALA A 1 71 ? -15.507 5.436 1.383 1.00 63.19 71 ALA A CA 1
ATOM 578 C C . ALA A 1 71 ? -15.939 4.857 2.738 1.00 63.19 71 ALA A C 1
ATOM 580 O O . ALA A 1 71 ? -16.643 3.848 2.783 1.00 63.19 71 ALA A O 1
ATOM 581 N N . SER A 1 72 ? -15.426 5.452 3.811 1.00 53.53 72 SER A N 1
ATOM 582 C CA . SER A 1 72 ? -15.876 5.238 5.187 1.00 53.53 72 SER A CA 1
ATOM 583 C C . SER A 1 72 ? -17.193 5.951 5.431 1.00 53.53 72 SER A C 1
ATOM 585 O O . SER A 1 72 ? -17.272 7.117 4.977 1.00 53.53 72 SER A O 1
#

pLDDT: mean 88.41, std 15.79, range [42.22, 98.25]

Secondary structure (DSSP, 8-state):
---GGG--PEEE-GGG--TT-EEEEE-TTS-EEEEEEEEEETTEEEEEETTS-EEEEEHHHHTTSEEEEPP-

Organism: NCBI:txid2712845